Protein AF-A0A5C7P339-F1 (afdb_monomer_lite)

Radius of gyration: 15.23 Å; chains: 1; bounding box: 34×20×48 Å

Sequence (95 aa):
MADTNATITSMAKQLKEGESVSRSKRIPLEELDTKKVSKKLASMRNSMNQIAARAREATGSDFRVESGQFLTYDGTAVVLTCVLTCMEDDGEDDI

Foldseek 3Di:
DPDVLVVVLVVLLVADAFDKDKDKDKDFPVRDDPVCPVVVLVVRQVSVVVSQVSSCVNFVFHKDKDWDWDAPPVNGTIMTMIMIGGNHGPHDPPD

Structure (mmCIF, N/CA/C/O backbone):
data_AF-A0A5C7P339-F1
#
_entry.id   AF-A0A5C7P339-F1
#
loop_
_atom_site.group_PDB
_atom_site.id
_atom_site.type_symbol
_atom_site.label_atom_id
_atom_site.label_alt_id
_atom_site.label_comp_id
_atom_site.label_asym_id
_atom_site.label_entity_id
_atom_site.label_seq_id
_atom_site.pdbx_PDB_ins_code
_atom_site.Cartn_x
_atom_site.Cartn_y
_atom_site.Cartn_z
_atom_site.occupancy
_atom_site.B_iso_or_equiv
_atom_site.auth_seq_id
_atom_site.auth_comp_id
_atom_site.auth_asym_id
_atom_site.auth_atom_id
_atom_site.pdbx_PDB_model_num
ATOM 1 N N . MET A 1 1 ? 11.458 -4.626 14.299 1.00 47.12 1 MET A N 1
ATOM 2 C CA . MET A 1 1 ? 10.708 -3.748 13.366 1.00 47.12 1 MET A CA 1
ATOM 3 C C . MET A 1 1 ? 11.570 -3.208 12.216 1.00 47.12 1 MET A C 1
ATOM 5 O O . MET A 1 1 ? 11.014 -2.559 11.342 1.00 47.12 1 MET A O 1
ATOM 9 N N . ALA A 1 2 ? 12.865 -3.547 12.126 1.00 40.31 2 ALA A N 1
ATOM 10 C CA . ALA A 1 2 ? 13.450 -3.908 10.828 1.00 40.31 2 ALA A CA 1
ATOM 11 C C . ALA A 1 2 ? 12.725 -5.191 10.345 1.00 40.31 2 ALA A C 1
ATOM 13 O O . ALA A 1 2 ? 12.404 -6.020 11.193 1.00 40.31 2 ALA A O 1
ATOM 14 N N . ASP A 1 3 ? 12.321 -5.407 9.095 1.00 64.69 3 ASP A N 1
ATOM 15 C CA . ASP A 1 3 ? 12.713 -4.729 7.860 1.00 64.69 3 ASP A CA 1
ATOM 16 C C . ASP A 1 3 ? 11.543 -4.617 6.853 1.00 64.69 3 ASP A C 1
ATOM 18 O O . ASP A 1 3 ? 11.717 -4.646 5.642 1.00 64.69 3 ASP A O 1
ATOM 22 N N . THR A 1 4 ? 10.299 -4.493 7.339 1.00 76.25 4 THR A N 1
ATOM 23 C CA . THR A 1 4 ? 9.094 -4.477 6.479 1.00 76.25 4 THR A CA 1
ATOM 24 C C . THR A 1 4 ? 9.101 -3.331 5.461 1.00 76.25 4 THR A C 1
ATOM 26 O O . THR A 1 4 ? 8.526 -3.451 4.382 1.00 76.25 4 THR A O 1
ATOM 29 N N . ASN A 1 5 ? 9.740 -2.203 5.791 1.00 81.00 5 ASN A N 1
ATOM 30 C CA . ASN A 1 5 ? 9.935 -1.113 4.836 1.00 81.00 5 ASN A CA 1
ATOM 31 C C . ASN A 1 5 ? 10.920 -1.507 3.729 1.00 81.00 5 ASN A C 1
ATOM 33 O O . ASN A 1 5 ? 10.627 -1.225 2.570 1.00 81.00 5 ASN A O 1
ATOM 37 N N . ALA A 1 6 ? 12.049 -2.151 4.048 1.00 82.88 6 ALA A N 1
ATOM 38 C CA . ALA A 1 6 ? 12.995 -2.568 3.017 1.00 82.88 6 ALA A CA 1
ATOM 39 C C . ALA A 1 6 ? 12.440 -3.716 2.176 1.00 82.88 6 ALA A C 1
ATOM 41 O O . ALA A 1 6 ? 12.574 -3.663 0.961 1.00 82.88 6 ALA A O 1
ATOM 42 N N . THR A 1 7 ? 11.728 -4.679 2.775 1.00 88.31 7 THR A N 1
ATOM 43 C CA . THR A 1 7 ? 11.045 -5.742 2.022 1.00 88.31 7 THR A CA 1
ATOM 44 C C . THR A 1 7 ? 10.058 -5.153 1.018 1.00 88.31 7 THR A C 1
ATOM 46 O O . THR A 1 7 ? 10.138 -5.467 -0.163 1.00 88.31 7 THR A O 1
ATOM 49 N N . ILE A 1 8 ? 9.179 -4.237 1.444 1.00 88.81 8 ILE A N 1
ATOM 50 C CA . ILE A 1 8 ? 8.215 -3.607 0.525 1.00 88.81 8 ILE A CA 1
ATOM 51 C C . ILE A 1 8 ? 8.924 -2.722 -0.504 1.00 88.81 8 ILE A C 1
ATOM 53 O O . ILE A 1 8 ? 8.491 -2.674 -1.646 1.00 88.81 8 ILE A O 1
ATOM 57 N N . THR A 1 9 ? 10.032 -2.069 -0.144 1.00 90.62 9 THR A N 1
ATOM 58 C CA . THR A 1 9 ? 10.844 -1.323 -1.120 1.00 90.62 9 THR A CA 1
ATOM 59 C C . THR A 1 9 ? 11.445 -2.253 -2.171 1.00 90.62 9 THR A C 1
ATOM 61 O O . THR A 1 9 ? 11.420 -1.926 -3.350 1.00 90.62 9 THR A O 1
ATOM 64 N N . SER A 1 10 ? 11.958 -3.415 -1.764 1.00 92.31 10 SER A N 1
ATOM 65 C CA . SER A 1 10 ? 12.484 -4.426 -2.683 1.00 92.31 10 SER A CA 1
ATOM 66 C C . SER A 1 10 ? 11.397 -4.961 -3.609 1.00 92.31 10 SER A C 1
ATOM 68 O O . SER A 1 10 ? 11.640 -5.078 -4.801 1.00 92.31 10 SER A O 1
ATOM 70 N N . MET A 1 11 ? 10.205 -5.248 -3.075 1.00 93.62 11 MET A N 1
ATOM 71 C CA . MET A 1 11 ? 9.061 -5.685 -3.878 1.00 93.62 11 MET A CA 1
ATOM 72 C C . MET A 1 11 ? 8.612 -4.593 -4.852 1.00 93.62 11 MET A C 1
ATOM 74 O O . MET A 1 11 ? 8.379 -4.888 -6.012 1.00 93.62 11 MET A O 1
ATOM 78 N N . ALA A 1 12 ? 8.539 -3.333 -4.407 1.00 93.19 12 ALA A N 1
ATOM 79 C CA . ALA A 1 12 ? 8.109 -2.210 -5.242 1.00 93.19 12 ALA A CA 1
ATOM 80 C C . ALA A 1 12 ? 9.011 -2.002 -6.468 1.00 93.19 12 ALA A C 1
ATOM 82 O O . ALA A 1 12 ? 8.515 -1.662 -7.531 1.00 93.19 12 ALA A O 1
ATOM 83 N N . LYS A 1 13 ? 10.320 -2.249 -6.332 1.00 92.75 13 LYS A N 1
ATOM 84 C CA . LYS A 1 13 ? 11.290 -2.170 -7.438 1.00 92.75 13 LYS A CA 1
ATOM 85 C C . LYS A 1 13 ? 11.168 -3.300 -8.463 1.00 92.75 13 LYS A C 1
ATOM 87 O O . LYS A 1 13 ? 11.812 -3.231 -9.497 1.00 92.75 13 LYS A O 1
ATOM 92 N N . GLN A 1 14 ? 10.439 -4.360 -8.132 1.00 93.56 14 GLN A N 1
ATOM 93 C CA . GLN A 1 14 ? 10.238 -5.526 -8.994 1.00 93.56 14 GLN A CA 1
ATOM 94 C C . GLN A 1 14 ? 8.849 -5.532 -9.641 1.00 93.56 14 GLN A C 1
ATOM 96 O O . GLN A 1 14 ? 8.541 -6.474 -10.364 1.00 93.56 14 GLN A O 1
ATOM 101 N N . LEU A 1 15 ? 8.006 -4.537 -9.339 1.00 93.94 15 LEU A N 1
ATOM 102 C CA . LEU A 1 15 ? 6.663 -4.447 -9.901 1.00 93.94 15 LEU A CA 1
ATOM 103 C C . LEU A 1 15 ? 6.737 -4.056 -11.371 1.00 93.94 15 LEU A C 1
ATOM 105 O O . LEU A 1 15 ? 7.335 -3.034 -11.700 1.00 93.94 15 LEU A O 1
ATOM 109 N N . LYS A 1 16 ? 6.047 -4.823 -12.206 1.00 93.81 16 LYS A N 1
ATOM 110 C CA . LYS A 1 16 ? 5.747 -4.466 -13.595 1.00 93.81 16 LYS A CA 1
ATOM 111 C C . LYS A 1 16 ? 4.491 -3.608 -13.681 1.00 93.81 16 LYS A C 1
ATOM 113 O O . LYS A 1 16 ? 3.740 -3.505 -12.708 1.00 93.81 16 LYS A O 1
ATOM 118 N N . GLU A 1 17 ? 4.234 -3.030 -14.851 1.00 94.81 17 GLU A N 1
ATOM 119 C CA . GLU A 1 17 ? 3.021 -2.250 -15.116 1.00 94.81 17 GLU A CA 1
ATOM 120 C C . GLU A 1 17 ? 1.748 -2.986 -14.648 1.00 94.81 17 GLU A C 1
ATOM 122 O O . GLU A 1 17 ? 1.530 -4.166 -14.929 1.00 94.81 17 GLU A O 1
ATOM 127 N N . GLY A 1 18 ? 0.909 -2.288 -13.880 1.00 94.25 18 GLY A N 1
ATOM 128 C CA . GLY A 1 18 ? -0.332 -2.811 -13.309 1.00 94.25 18 GLY A CA 1
ATOM 129 C C . GLY A 1 18 ? -0.150 -3.680 -12.058 1.00 94.25 18 GLY A C 1
ATOM 130 O O . GLY A 1 18 ? -1.115 -3.893 -11.314 1.00 94.25 18 GLY A O 1
ATOM 131 N N . GLU A 1 19 ? 1.063 -4.146 -11.756 1.00 96.88 19 GLU A N 1
ATOM 132 C CA . GLU A 1 19 ? 1.331 -4.898 -10.535 1.00 96.88 19 GLU A CA 1
ATOM 133 C C . GLU A 1 19 ? 1.351 -3.985 -9.311 1.00 96.88 19 GLU A C 1
ATOM 135 O O . GLU A 1 19 ? 1.668 -2.793 -9.360 1.00 96.88 19 GLU A O 1
ATOM 140 N N . SER A 1 20 ? 0.975 -4.559 -8.168 1.00 96.94 20 SER A N 1
ATOM 141 C CA . SER A 1 20 ? 0.815 -3.804 -6.933 1.00 96.94 20 SER A CA 1
ATOM 142 C C . SER A 1 20 ? 1.391 -4.524 -5.726 1.00 96.94 20 SER A C 1
ATOM 144 O O . SER A 1 20 ? 1.219 -5.728 -5.547 1.00 96.94 20 SER A O 1
ATOM 146 N N . VAL A 1 21 ? 1.973 -3.747 -4.816 1.00 96.38 21 VAL A N 1
ATOM 147 C CA . VAL A 1 21 ? 2.269 -4.180 -3.449 1.00 96.38 21 VAL A CA 1
ATOM 148 C C . VAL A 1 21 ? 1.388 -3.403 -2.484 1.00 96.38 21 VAL A C 1
ATOM 150 O O . VAL A 1 21 ? 1.154 -2.205 -2.641 1.00 96.38 21 VAL A O 1
ATOM 153 N N . SER A 1 22 ? 0.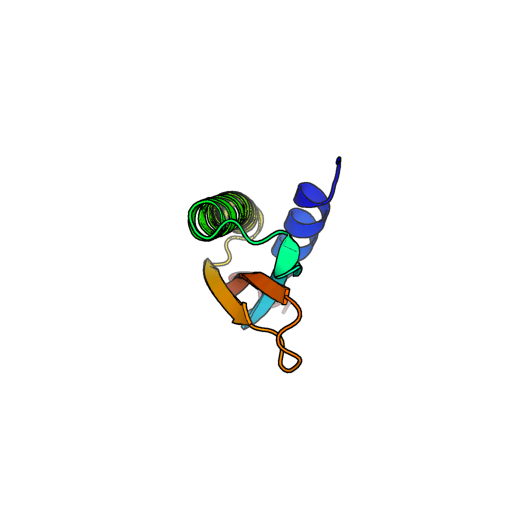885 -4.076 -1.454 1.00 94.94 22 SER A N 1
ATOM 154 C CA . SER A 1 22 ? 0.049 -3.427 -0.450 1.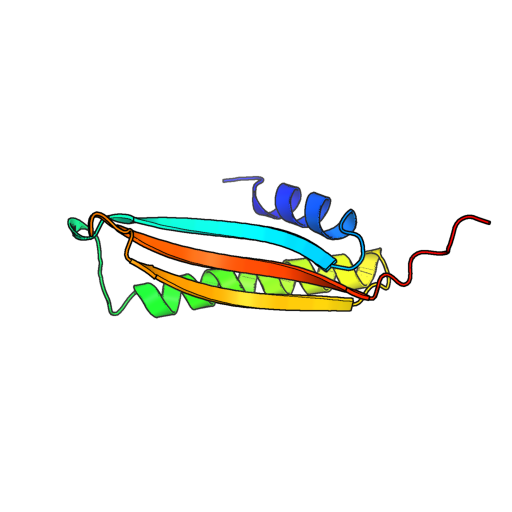00 94.94 22 SER A CA 1
ATOM 155 C C . SER A 1 22 ? 0.584 -3.622 0.958 1.00 94.94 22 SER A C 1
ATOM 157 O O . SER A 1 22 ? 1.237 -4.609 1.297 1.00 94.94 22 SER A O 1
ATOM 159 N N . ARG A 1 23 ? 0.284 -2.642 1.806 1.00 94.06 23 ARG A N 1
ATOM 160 C CA . ARG A 1 23 ? 0.443 -2.733 3.251 1.00 94.06 23 ARG A CA 1
ATOM 161 C C . ARG A 1 23 ? -0.919 -2.586 3.891 1.00 94.06 23 ARG A C 1
ATOM 163 O O . ARG A 1 23 ? -1.542 -1.530 3.782 1.00 94.06 23 ARG A O 1
ATOM 170 N N . SER A 1 24 ? -1.305 -3.606 4.643 1.00 94.69 24 SER A N 1
ATOM 171 C CA . SER A 1 24 ? -2.557 -3.613 5.387 1.00 94.69 24 SER A CA 1
ATOM 172 C C . SER A 1 24 ? -2.313 -3.684 6.888 1.00 94.69 24 SER A C 1
ATOM 174 O O . SER A 1 24 ? -1.349 -4.292 7.356 1.00 94.69 24 SER A O 1
ATOM 176 N N . LYS A 1 25 ? -3.190 -3.044 7.659 1.00 94.25 25 LYS A N 1
ATOM 177 C CA . LYS A 1 25 ? -3.197 -3.103 9.116 1.00 94.25 25 LYS A CA 1
ATOM 178 C C . LYS A 1 25 ? -4.611 -3.325 9.620 1.00 94.25 25 LYS A C 1
ATOM 180 O O . LYS A 1 25 ? -5.486 -2.492 9.405 1.00 94.25 25 LYS A O 1
ATOM 185 N N . ARG A 1 26 ? -4.799 -4.429 10.337 1.00 94.62 26 ARG A N 1
ATOM 186 C CA . ARG A 1 26 ? -6.037 -4.738 11.052 1.00 94.62 26 ARG A CA 1
ATOM 187 C C . ARG A 1 26 ? -6.072 -3.988 12.384 1.00 94.62 26 ARG A C 1
ATOM 189 O O . ARG A 1 26 ? -5.064 -3.941 13.091 1.00 94.62 26 ARG A O 1
ATOM 196 N N . ILE A 1 27 ? -7.219 -3.401 12.706 1.00 94.62 27 ILE A N 1
ATOM 197 C CA . ILE A 1 27 ? -7.520 -2.771 13.993 1.00 94.62 27 ILE A CA 1
ATOM 198 C C . ILE A 1 27 ? -8.825 -3.400 14.497 1.00 94.62 27 ILE A C 1
ATOM 200 O O . ILE A 1 27 ? -9.865 -3.152 13.882 1.00 94.62 27 ILE A O 1
ATOM 204 N N . PRO A 1 28 ? -8.789 -4.234 15.553 1.00 95.00 28 PRO A N 1
ATOM 205 C CA . PRO A 1 28 ? -10.003 -4.736 16.196 1.00 95.00 28 PRO A CA 1
ATOM 206 C C . PRO A 1 28 ? -10.942 -3.583 16.571 1.00 95.00 28 PRO A C 1
ATOM 208 O O . PRO A 1 28 ? -10.468 -2.527 16.994 1.00 95.00 28 PRO A O 1
ATOM 211 N N . LEU A 1 29 ? -12.261 -3.757 16.420 1.00 90.94 29 LEU A N 1
ATOM 212 C CA . LEU A 1 29 ? -13.217 -2.686 16.741 1.00 90.94 29 LEU A CA 1
ATOM 213 C C . LEU A 1 29 ? -13.151 -2.248 18.208 1.00 90.94 29 LEU A C 1
ATOM 215 O O . LEU A 1 29 ? -13.300 -1.065 18.495 1.00 90.94 29 LEU A O 1
ATOM 219 N N . GLU A 1 30 ? -12.876 -3.178 19.120 1.00 91.75 30 GLU A N 1
ATOM 220 C CA . GLU A 1 30 ? -12.695 -2.897 20.550 1.00 91.75 30 GLU A CA 1
ATOM 221 C C . GLU A 1 30 ? -11.495 -1.976 20.843 1.00 91.75 30 GLU A C 1
ATOM 223 O O . GLU A 1 30 ? -11.484 -1.263 21.842 1.00 91.75 30 GLU A O 1
ATOM 228 N N . GLU A 1 31 ? -10.512 -1.926 19.938 1.00 89.50 31 GLU A N 1
ATOM 229 C CA . GLU A 1 31 ? -9.328 -1.063 20.019 1.00 89.50 31 GLU A CA 1
ATOM 230 C C . GLU A 1 31 ? -9.458 0.205 19.152 1.00 89.50 31 GLU A C 1
ATOM 232 O O . GLU A 1 31 ? -8.499 0.977 18.997 1.00 89.50 31 GLU A O 1
ATOM 237 N N . LEU A 1 32 ? -10.618 0.418 18.520 1.00 87.56 32 LEU A N 1
ATOM 238 C CA . LEU A 1 32 ? -10.799 1.464 17.523 1.00 87.56 32 LEU A CA 1
ATOM 239 C C . LEU A 1 32 ? -10.927 2.846 18.171 1.00 87.56 32 LEU A C 1
ATOM 241 O O . LEU A 1 32 ? -11.991 3.272 18.610 1.00 87.56 32 LEU A O 1
ATOM 245 N N . ASP A 1 33 ? -9.844 3.614 18.114 1.00 88.31 33 ASP A N 1
ATOM 246 C CA . ASP A 1 33 ? -9.882 5.057 18.349 1.00 88.31 33 ASP A CA 1
ATOM 247 C C . ASP A 1 33 ? -10.067 5.790 17.014 1.00 88.31 33 ASP A C 1
ATOM 249 O O . ASP A 1 33 ? -9.103 6.019 16.274 1.00 88.31 33 ASP A O 1
ATOM 253 N N . THR A 1 34 ? -11.311 6.165 16.703 1.00 78.00 34 THR A N 1
ATOM 254 C CA . THR A 1 34 ? -11.704 6.804 15.432 1.00 78.00 34 THR A CA 1
ATOM 255 C C . THR A 1 34 ? -10.900 8.065 15.110 1.00 78.00 34 THR A C 1
ATOM 257 O O . THR A 1 34 ? -10.611 8.318 13.940 1.00 78.00 34 THR A O 1
ATOM 260 N N . LYS A 1 35 ? -10.433 8.815 16.119 1.00 81.31 35 LYS A N 1
ATOM 261 C CA . LYS A 1 35 ? -9.576 9.998 15.915 1.00 81.31 35 LYS A CA 1
ATOM 262 C C . LYS A 1 35 ? -8.169 9.621 15.447 1.00 81.31 35 LYS A C 1
ATOM 264 O O . LYS A 1 35 ? -7.500 10.409 14.778 1.00 81.31 35 LYS A O 1
ATOM 269 N N . LYS A 1 36 ? -7.697 8.420 15.788 1.00 86.06 36 LYS A N 1
ATOM 270 C CA . LYS A 1 36 ? -6.367 7.917 15.414 1.00 86.06 36 LYS A CA 1
ATOM 271 C C . LYS A 1 36 ? -6.364 7.134 14.108 1.00 86.06 36 LYS A C 1
ATOM 273 O O . LYS A 1 36 ? -5.302 7.042 13.496 1.00 86.06 36 LYS A O 1
ATOM 278 N N . VAL A 1 37 ? -7.504 6.602 13.666 1.00 88.62 37 VAL A N 1
ATOM 279 C CA . VAL A 1 37 ? -7.610 5.809 12.429 1.00 88.62 37 VAL A CA 1
ATOM 280 C C . VAL A 1 37 ? -7.102 6.596 11.221 1.00 88.62 37 VAL A C 1
ATOM 282 O O . VAL A 1 37 ? -6.147 6.165 10.574 1.00 88.62 37 VAL A O 1
ATOM 285 N N . SER A 1 38 ? -7.643 7.795 10.983 1.00 87.94 38 SER A N 1
ATOM 286 C CA . SER A 1 38 ? -7.236 8.644 9.855 1.00 87.94 38 SER A CA 1
ATOM 287 C C . SER A 1 38 ? -5.758 9.030 9.926 1.00 87.94 38 SER A C 1
ATOM 289 O O . SER A 1 38 ? -5.051 8.990 8.921 1.00 87.94 38 SER A O 1
ATOM 291 N N . LYS A 1 39 ? -5.244 9.326 11.130 1.00 92.06 39 LYS A N 1
ATOM 292 C CA . LYS A 1 39 ? -3.817 9.626 11.347 1.00 92.06 39 LYS A CA 1
ATOM 293 C C . LYS A 1 39 ? -2.926 8.424 11.017 1.00 92.06 39 LYS A C 1
ATOM 295 O O . LYS A 1 39 ? -1.836 8.585 10.472 1.00 92.06 39 LYS A O 1
ATOM 300 N N . LYS A 1 40 ? -3.383 7.215 11.340 1.00 92.88 40 LYS A N 1
ATOM 301 C CA . LYS A 1 40 ? -2.661 5.965 11.089 1.00 92.88 40 LYS A CA 1
ATOM 302 C C . LYS A 1 40 ? -2.649 5.621 9.604 1.00 92.88 40 LYS A C 1
ATOM 304 O O . LYS A 1 40 ? -1.583 5.297 9.087 1.00 92.88 40 LYS A O 1
ATOM 309 N N . LEU A 1 41 ? -3.779 5.785 8.915 1.00 93.56 41 LEU A N 1
ATOM 310 C CA . LEU A 1 41 ? -3.859 5.637 7.461 1.00 93.56 41 LEU A CA 1
ATOM 311 C C . LEU A 1 41 ? -2.959 6.659 6.749 1.00 93.56 41 LEU A C 1
ATOM 313 O O . LEU A 1 41 ? -2.185 6.284 5.873 1.00 93.56 41 LEU A O 1
ATOM 317 N N . ALA A 1 42 ? -2.971 7.924 7.182 1.00 93.44 42 ALA A N 1
ATOM 318 C CA . ALA A 1 42 ? -2.083 8.957 6.646 1.00 93.44 42 ALA A CA 1
ATOM 319 C C . ALA A 1 42 ? -0.597 8.614 6.854 1.00 93.44 42 ALA A C 1
ATOM 321 O O . ALA A 1 42 ? 0.210 8.752 5.938 1.00 93.44 42 ALA A O 1
ATOM 322 N N . SER A 1 43 ? -0.225 8.105 8.033 1.00 94.31 43 SER A N 1
ATOM 323 C CA . SER A 1 43 ? 1.142 7.642 8.301 1.00 94.31 43 SER A CA 1
ATOM 324 C C . SER A 1 43 ? 1.551 6.472 7.397 1.00 94.31 43 SER A C 1
ATOM 326 O O . SER A 1 43 ? 2.668 6.467 6.878 1.00 94.31 43 SER A O 1
ATOM 328 N N . MET A 1 44 ? 0.649 5.513 7.160 1.00 94.94 44 MET A N 1
ATOM 329 C CA . MET A 1 44 ? 0.883 4.409 6.224 1.00 94.94 44 MET A CA 1
ATOM 330 C C . MET A 1 44 ? 1.066 4.915 4.789 1.00 94.94 44 MET A C 1
ATOM 332 O O . MET A 1 44 ? 2.034 4.525 4.136 1.00 94.94 44 MET A O 1
ATOM 336 N N . ARG A 1 45 ? 0.203 5.833 4.332 1.00 96.00 45 ARG A N 1
ATOM 337 C CA . ARG A 1 45 ? 0.290 6.462 3.006 1.00 96.00 45 ARG A CA 1
ATOM 338 C C . ARG A 1 45 ? 1.609 7.213 2.830 1.00 96.00 45 ARG A C 1
ATOM 340 O O . ARG A 1 45 ? 2.281 7.018 1.827 1.00 96.00 45 ARG A O 1
ATOM 347 N N . ASN A 1 46 ? 2.026 8.003 3.819 1.00 95.81 46 ASN A N 1
ATOM 348 C CA . ASN A 1 46 ? 3.295 8.737 3.774 1.00 95.81 46 ASN A CA 1
ATOM 349 C C . ASN A 1 46 ? 4.502 7.799 3.684 1.00 95.81 46 ASN A C 1
ATOM 351 O O . ASN A 1 46 ? 5.413 8.043 2.897 1.00 95.81 46 ASN A O 1
ATOM 355 N N . SER A 1 47 ? 4.493 6.701 4.446 1.00 94.50 47 SER A N 1
ATOM 356 C CA . SER A 1 47 ? 5.532 5.674 4.337 1.00 94.50 47 SER A CA 1
ATOM 357 C C . SER A 1 47 ? 5.554 5.042 2.946 1.00 94.50 47 SER A C 1
ATOM 359 O O . SER A 1 47 ? 6.635 4.772 2.437 1.00 94.50 47 SER A O 1
ATOM 361 N N . MET A 1 48 ? 4.392 4.803 2.336 1.00 95.88 48 MET A N 1
ATOM 362 C CA . MET A 1 48 ? 4.307 4.213 1.001 1.00 95.88 48 MET A CA 1
ATOM 363 C C . MET A 1 48 ? 4.734 5.197 -0.097 1.00 95.88 48 MET A C 1
ATOM 365 O O . MET A 1 48 ? 5.425 4.799 -1.024 1.00 95.88 48 MET A O 1
ATOM 369 N N . ASN A 1 49 ? 4.438 6.492 0.049 1.00 96.50 49 ASN A N 1
ATOM 370 C CA . ASN A 1 49 ? 4.946 7.539 -0.845 1.00 96.50 49 ASN A CA 1
ATOM 371 C C . ASN A 1 49 ? 6.480 7.599 -0.853 1.00 96.50 49 ASN A C 1
ATOM 373 O O . ASN A 1 49 ? 7.083 7.756 -1.908 1.00 96.50 49 ASN A O 1
ATOM 377 N N . GLN A 1 50 ? 7.126 7.443 0.308 1.00 95.75 50 GLN A N 1
ATOM 378 C CA . GLN A 1 50 ? 8.591 7.376 0.375 1.00 95.75 50 GLN A CA 1
ATOM 379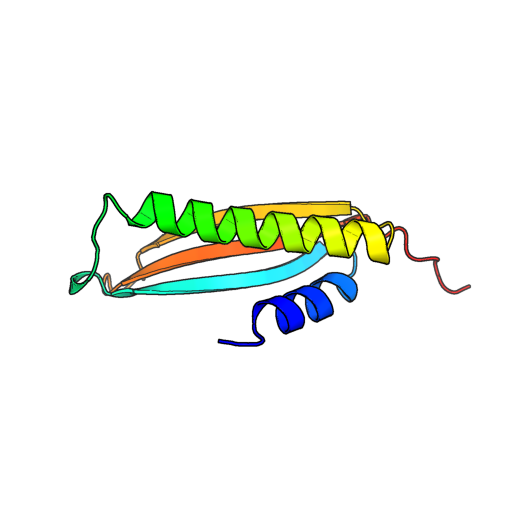 C C . GLN A 1 50 ? 9.147 6.136 -0.335 1.00 95.75 50 GLN A C 1
ATOM 381 O O . GLN A 1 50 ? 10.218 6.202 -0.930 1.00 95.75 50 GLN A O 1
ATOM 386 N N . ILE A 1 51 ? 8.431 5.010 -0.277 1.00 95.25 51 ILE A N 1
ATOM 387 C CA . ILE A 1 51 ? 8.806 3.793 -1.006 1.00 95.25 51 ILE A CA 1
ATOM 388 C C . ILE A 1 51 ? 8.642 4.007 -2.513 1.00 95.25 51 ILE A C 1
ATOM 390 O O . ILE A 1 51 ? 9.568 3.701 -3.255 1.00 95.25 51 ILE A O 1
ATOM 394 N N . ALA A 1 52 ? 7.525 4.595 -2.947 1.00 95.75 52 ALA A N 1
ATOM 395 C CA . ALA A 1 52 ? 7.279 4.937 -4.346 1.00 95.75 52 ALA A CA 1
ATOM 396 C C . ALA A 1 52 ? 8.361 5.866 -4.908 1.00 95.75 52 ALA A C 1
ATOM 398 O O . ALA A 1 52 ? 8.862 5.613 -5.994 1.00 95.75 52 ALA A O 1
ATOM 399 N N . ALA A 1 53 ? 8.779 6.891 -4.155 1.00 95.38 53 ALA A N 1
ATOM 400 C CA . ALA A 1 53 ? 9.869 7.778 -4.567 1.00 95.38 53 ALA A CA 1
ATOM 401 C C . ALA A 1 53 ? 11.184 7.011 -4.797 1.00 95.38 53 ALA A C 1
ATOM 403 O O . ALA A 1 53 ? 11.808 7.161 -5.840 1.00 95.38 53 ALA A O 1
ATOM 404 N N . ARG A 1 54 ? 11.557 6.119 -3.869 1.00 94.38 54 ARG A N 1
ATOM 405 C CA . ARG A 1 54 ? 12.763 5.278 -3.995 1.00 94.38 54 ARG A CA 1
ATOM 406 C C . ARG A 1 54 ? 12.669 4.237 -5.111 1.00 94.38 54 ARG A C 1
ATOM 408 O O . ARG A 1 54 ? 13.702 3.802 -5.611 1.00 94.38 54 ARG A O 1
ATOM 415 N N . ALA A 1 55 ? 11.464 3.765 -5.427 1.00 93.25 55 ALA A N 1
ATOM 416 C CA . ALA A 1 55 ? 11.231 2.852 -6.541 1.00 93.25 55 ALA A CA 1
ATOM 417 C C . ALA A 1 55 ? 11.363 3.600 -7.875 1.00 93.25 55 ALA A C 1
ATOM 419 O O . ALA A 1 55 ? 12.160 3.165 -8.701 1.00 93.25 55 ALA A O 1
ATOM 420 N N . ARG A 1 56 ? 10.716 4.772 -8.016 1.00 94.06 56 ARG A N 1
ATOM 421 C CA . ARG A 1 56 ? 10.880 5.702 -9.155 1.00 94.06 56 ARG A CA 1
ATOM 422 C C . ARG A 1 56 ? 12.355 5.985 -9.432 1.00 94.06 56 ARG A C 1
ATOM 424 O O . ARG A 1 56 ? 12.829 5.757 -10.533 1.00 94.06 56 ARG A O 1
ATOM 431 N N . GLU A 1 57 ? 13.104 6.403 -8.409 1.00 93.31 57 GLU A N 1
ATOM 432 C CA . GLU A 1 57 ? 14.541 6.705 -8.528 1.00 93.31 57 GLU A CA 1
ATOM 433 C C . GLU A 1 57 ? 15.389 5.510 -8.993 1.00 93.31 57 GLU A C 1
ATOM 435 O O . GLU A 1 57 ? 16.445 5.706 -9.585 1.00 93.31 57 GLU A O 1
ATOM 440 N N . ALA A 1 58 ? 14.965 4.278 -8.697 1.00 91.44 58 ALA A N 1
ATOM 441 C CA . ALA A 1 58 ? 15.733 3.073 -8.999 1.00 91.44 58 ALA A CA 1
ATOM 442 C C . ALA A 1 58 ? 15.353 2.402 -10.326 1.00 91.44 58 ALA A C 1
ATOM 444 O O . ALA A 1 58 ? 16.165 1.645 -10.848 1.00 91.44 58 ALA A O 1
ATOM 445 N N . THR A 1 59 ? 14.132 2.619 -10.815 1.00 91.06 59 THR A N 1
ATOM 446 C CA . THR A 1 59 ? 13.555 1.890 -11.961 1.00 91.06 59 THR A CA 1
ATOM 447 C C . THR A 1 59 ? 13.242 2.792 -13.150 1.00 91.06 59 THR A C 1
ATOM 449 O O . THR A 1 59 ? 13.189 2.300 -14.265 1.00 91.06 59 THR A O 1
ATOM 452 N N . GLY A 1 60 ? 13.055 4.101 -12.942 1.00 90.81 60 GLY A N 1
ATOM 453 C CA . GLY A 1 60 ? 12.522 5.009 -13.965 1.00 90.81 60 GLY A CA 1
ATOM 454 C C . GLY A 1 60 ? 10.991 4.986 -14.059 1.00 90.81 60 GLY A C 1
ATOM 455 O O . GLY A 1 60 ? 10.400 6.018 -14.345 1.00 90.81 60 GLY A O 1
ATOM 456 N N . SER A 1 61 ? 10.363 3.866 -13.695 1.00 92.25 61 SER A N 1
ATOM 457 C CA . SER A 1 61 ? 8.921 3.603 -13.754 1.00 92.25 61 SER A CA 1
ATOM 458 C C . SER A 1 61 ? 8.075 4.559 -12.896 1.00 92.25 61 SER A C 1
ATOM 460 O O . SER A 1 61 ? 8.505 5.029 -11.832 1.00 92.25 61 SER A O 1
ATOM 462 N N . ASP A 1 62 ? 6.830 4.814 -13.312 1.00 94.44 62 ASP A N 1
ATOM 463 C CA . ASP A 1 62 ? 5.888 5.653 -12.567 1.00 94.44 62 ASP A CA 1
ATOM 464 C C . ASP A 1 62 ? 5.082 4.845 -11.542 1.00 94.44 62 ASP A C 1
ATOM 466 O O . ASP A 1 62 ? 4.625 3.739 -11.808 1.00 94.44 62 ASP A O 1
ATOM 470 N N . PHE A 1 63 ? 4.851 5.405 -10.349 1.00 95.69 63 PHE A N 1
ATOM 471 C CA . PHE A 1 63 ? 4.117 4.714 -9.281 1.00 95.69 63 PHE A CA 1
ATOM 472 C C . PHE A 1 63 ? 3.000 5.566 -8.684 1.00 95.69 6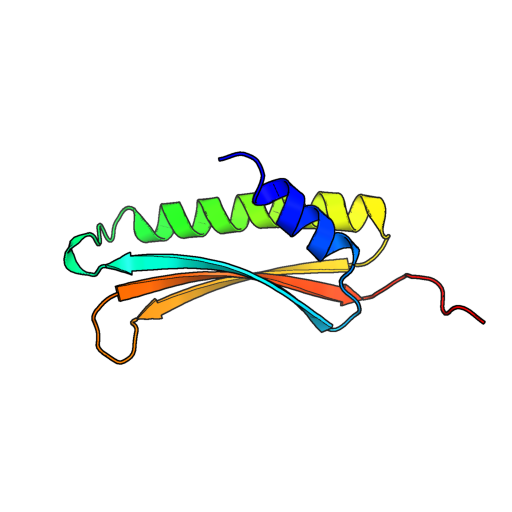3 PHE A C 1
ATOM 474 O O . PHE A 1 63 ? 3.190 6.739 -8.332 1.00 95.69 63 PHE A O 1
ATOM 481 N N . ARG A 1 64 ? 1.848 4.937 -8.436 1.00 96.75 64 ARG A N 1
ATOM 482 C CA . ARG A 1 64 ? 0.694 5.552 -7.774 1.00 96.75 64 ARG A CA 1
ATOM 483 C C . ARG A 1 64 ? 0.438 4.921 -6.415 1.00 96.75 64 ARG A C 1
ATOM 485 O O . ARG A 1 64 ? 0.486 3.706 -6.256 1.00 96.75 64 ARG A O 1
ATOM 492 N N . VAL A 1 65 ? 0.137 5.768 -5.429 1.00 97.56 65 VAL A N 1
ATOM 493 C CA . VAL A 1 65 ? -0.206 5.340 -4.069 1.00 97.56 65 VAL A CA 1
ATOM 494 C C . VAL A 1 65 ? -1.656 5.674 -3.746 1.00 97.56 65 VAL A C 1
ATOM 496 O O . VAL A 1 65 ? -2.070 6.840 -3.698 1.00 97.56 65 VAL A O 1
ATOM 499 N N . GLU A 1 66 ? -2.413 4.635 -3.424 1.00 96.94 66 GLU A N 1
ATOM 500 C CA . GLU A 1 66 ? -3.819 4.707 -3.045 1.00 96.94 66 GLU A CA 1
ATOM 501 C C . GLU A 1 66 ? -4.017 4.165 -1.633 1.00 96.94 66 GLU A C 1
ATOM 503 O O . GLU A 1 66 ? -3.199 3.418 -1.093 1.00 96.94 66 GLU A O 1
ATOM 508 N N . SER A 1 67 ? -5.075 4.613 -0.968 1.00 96.56 67 SER A N 1
ATOM 509 C CA . SER A 1 67 ? -5.318 4.254 0.424 1.00 96.56 67 SER A CA 1
ATOM 510 C C . SER A 1 67 ? -6.801 4.196 0.719 1.00 96.56 67 SER A C 1
ATOM 512 O O . SER A 1 67 ? -7.538 5.093 0.316 1.00 96.56 67 SER A O 1
ATOM 514 N N . GLY A 1 68 ? -7.206 3.192 1.484 1.00 95.19 68 GLY A N 1
ATOM 515 C CA . GLY A 1 68 ? -8.587 2.987 1.883 1.00 95.19 68 GLY A CA 1
ATOM 516 C C . GLY A 1 68 ? -8.693 2.410 3.286 1.00 95.19 68 GLY A C 1
ATOM 517 O O . GLY A 1 68 ? -7.723 1.923 3.872 1.00 95.19 68 GLY A O 1
ATOM 518 N N . GLN A 1 69 ? -9.906 2.476 3.815 1.00 94.38 69 GLN A N 1
ATOM 519 C CA . GLN A 1 69 ? -10.291 1.798 5.039 1.00 94.38 69 GLN A CA 1
ATOM 520 C C . GLN A 1 69 ? -11.618 1.090 4.807 1.00 94.38 69 GLN A C 1
ATOM 522 O O . GLN A 1 69 ? -12.504 1.642 4.155 1.00 94.38 69 GLN A O 1
ATOM 527 N N . PHE A 1 70 ? -11.760 -0.113 5.343 1.00 94.38 70 PHE A N 1
ATOM 528 C CA . PHE A 1 70 ? -12.995 -0.877 5.238 1.00 94.38 70 PHE A CA 1
ATOM 529 C C . PHE A 1 70 ? -13.255 -1.652 6.524 1.00 94.38 70 PHE A C 1
ATOM 531 O O . PHE 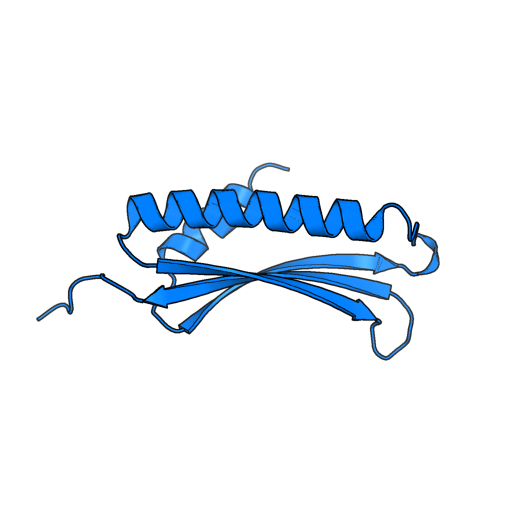A 1 70 ? -12.329 -2.036 7.241 1.00 94.38 70 PHE A O 1
ATOM 538 N N . LEU A 1 71 ? -14.534 -1.847 6.825 1.00 94.69 71 LEU A N 1
ATOM 539 C CA . LEU A 1 71 ? -14.988 -2.719 7.898 1.00 94.69 71 LEU A CA 1
ATOM 540 C C . LEU A 1 71 ? -14.985 -4.162 7.378 1.00 94.69 71 LEU A C 1
ATOM 542 O O . LEU A 1 71 ? -15.400 -4.406 6.243 1.00 94.69 71 LEU A O 1
ATOM 546 N N . THR A 1 72 ? -14.504 -5.112 8.176 1.00 95.69 72 THR A N 1
ATOM 547 C CA . THR A 1 72 ? -14.625 -6.534 7.838 1.00 95.69 72 THR A CA 1
ATOM 548 C C . THR A 1 72 ? -16.097 -6.948 7.801 1.00 95.69 72 THR A C 1
ATOM 550 O O . THR A 1 72 ? -16.930 -6.364 8.489 1.00 95.69 72 THR A O 1
ATOM 553 N N . TYR A 1 73 ? -16.434 -7.955 6.993 1.00 95.25 73 TYR A N 1
ATOM 554 C CA . TYR A 1 73 ? -17.827 -8.386 6.804 1.00 95.25 73 TYR A CA 1
ATOM 555 C C . TYR A 1 73 ? -18.520 -8.794 8.116 1.00 95.25 73 TYR A C 1
ATOM 557 O O . TYR A 1 73 ? -19.686 -8.485 8.334 1.00 95.25 73 TYR A O 1
ATOM 565 N N . ASP A 1 74 ? -17.778 -9.446 9.007 1.00 95.44 74 ASP A N 1
ATOM 566 C CA . ASP A 1 74 ? -18.220 -9.848 10.345 1.00 95.44 74 ASP A CA 1
ATOM 567 C C . ASP A 1 74 ? -18.289 -8.682 11.350 1.00 95.44 74 ASP A C 1
ATOM 569 O O . ASP A 1 74 ? -18.658 -8.880 12.504 1.00 95.44 74 ASP A O 1
ATOM 573 N N . GLY A 1 75 ? -17.901 -7.472 10.940 1.00 91.19 75 GLY A N 1
ATOM 574 C CA . GLY A 1 75 ? -17.889 -6.289 11.787 1.00 91.19 75 GLY A CA 1
ATOM 575 C C . GLY A 1 75 ? -16.877 -6.351 12.929 1.00 91.19 75 GLY A C 1
ATOM 576 O O . GLY A 1 75 ? -17.023 -5.602 13.882 1.00 91.19 75 GLY A O 1
ATOM 577 N N . THR A 1 76 ? -15.863 -7.221 12.889 1.00 95.12 76 THR A N 1
ATOM 578 C CA . THR A 1 76 ? -14.935 -7.380 14.026 1.00 95.12 76 THR A CA 1
ATOM 579 C C . THR A 1 76 ? -13.738 -6.433 13.985 1.00 95.12 76 THR A C 1
ATOM 581 O O . THR A 1 76 ? -13.089 -6.207 15.011 1.00 95.12 76 THR A O 1
ATOM 584 N N . ALA A 1 77 ? -13.410 -5.867 12.821 1.00 95.31 77 ALA A N 1
ATOM 585 C CA . ALA A 1 77 ? -12.254 -4.993 12.669 1.00 95.31 77 ALA A CA 1
ATOM 586 C C . ALA A 1 77 ? -12.399 -3.981 11.532 1.00 95.31 77 ALA A C 1
ATOM 588 O O . ALA A 1 77 ? -13.072 -4.215 10.533 1.00 95.31 77 ALA A O 1
ATOM 589 N N . VAL A 1 78 ? -11.657 -2.881 11.649 1.00 95.06 78 VAL A N 1
ATOM 590 C CA . VAL A 1 78 ? -11.338 -2.003 10.520 1.00 95.06 78 VAL A CA 1
ATOM 591 C C . VAL A 1 78 ? -9.988 -2.421 9.949 1.00 95.06 78 VAL A C 1
ATOM 593 O O . VAL A 1 78 ? -9.006 -2.572 10.681 1.00 95.06 78 VAL A O 1
ATOM 596 N N . VAL A 1 79 ? -9.917 -2.584 8.634 1.00 96.00 79 VAL A N 1
ATOM 597 C CA . VAL A 1 79 ? -8.666 -2.803 7.909 1.00 96.00 79 VAL A CA 1
ATOM 598 C C . VAL A 1 79 ? -8.290 -1.516 7.193 1.00 96.00 79 VAL A C 1
ATOM 600 O O . VAL A 1 79 ? -9.071 -0.954 6.429 1.00 96.00 79 VAL A O 1
ATOM 603 N N . LEU A 1 80 ? -7.083 -1.039 7.474 1.00 95.62 80 LEU A N 1
ATOM 604 C CA . LEU A 1 80 ? -6.449 0.067 6.770 1.00 95.62 80 LEU A CA 1
ATOM 605 C C . LEU A 1 80 ? -5.527 -0.505 5.712 1.00 95.62 80 LEU A C 1
ATOM 607 O O . LEU A 1 80 ? -4.674 -1.319 6.058 1.00 95.62 80 LEU A O 1
ATOM 611 N N . THR A 1 81 ? -5.644 -0.052 4.471 1.00 96.75 81 THR A N 1
ATOM 612 C CA . THR A 1 81 ? -4.816 -0.541 3.367 1.00 96.75 81 THR A CA 1
ATOM 613 C C . THR A 1 81 ? -4.230 0.628 2.593 1.00 96.75 81 THR A C 1
ATOM 615 O O . THR A 1 81 ? -4.926 1.589 2.272 1.00 96.75 81 THR A O 1
ATOM 618 N N . CYS A 1 82 ? -2.939 0.537 2.290 1.00 96.88 82 CYS A N 1
ATOM 619 C CA . CYS A 1 82 ? -2.268 1.374 1.304 1.00 96.88 82 CYS A CA 1
ATOM 620 C C . CYS A 1 82 ? -1.730 0.476 0.196 1.00 96.88 82 CYS A C 1
ATOM 622 O O . CYS A 1 82 ? -1.065 -0.516 0.495 1.00 96.88 82 CYS A O 1
ATOM 624 N N . VAL A 1 83 ? -2.008 0.835 -1.049 1.00 97.19 83 VAL A N 1
ATOM 625 C CA . VAL A 1 83 ? -1.575 0.118 -2.247 1.00 97.19 83 VAL A CA 1
ATOM 626 C C . VAL A 1 83 ? -0.617 1.019 -3.010 1.00 97.19 83 VAL A C 1
ATOM 628 O O . VAL A 1 83 ? -0.856 2.221 -3.114 1.00 97.19 83 VAL A O 1
ATOM 631 N N . LEU A 1 84 ? 0.481 0.443 -3.478 1.00 97.31 84 LEU A N 1
ATOM 632 C CA . LEU A 1 84 ? 1.414 1.046 -4.414 1.00 97.31 84 LEU A CA 1
ATOM 633 C C . LEU A 1 84 ? 1.355 0.218 -5.689 1.00 97.31 84 LEU A C 1
ATOM 635 O O . LEU A 1 84 ? 1.570 -0.991 -5.626 1.00 97.31 84 LEU A O 1
ATOM 639 N N . THR A 1 85 ? 1.072 0.877 -6.803 1.00 97.69 85 THR A N 1
ATOM 640 C CA . THR A 1 85 ? 0.915 0.262 -8.122 1.00 97.69 85 THR A CA 1
ATOM 641 C C . THR A 1 85 ? 1.915 0.892 -9.078 1.00 97.69 85 THR A C 1
ATOM 643 O O . THR A 1 85 ? 2.055 2.119 -9.075 1.00 97.69 85 THR A O 1
ATOM 646 N N . CYS A 1 86 ? 2.620 0.070 -9.853 1.00 96.44 86 CYS A N 1
ATOM 647 C CA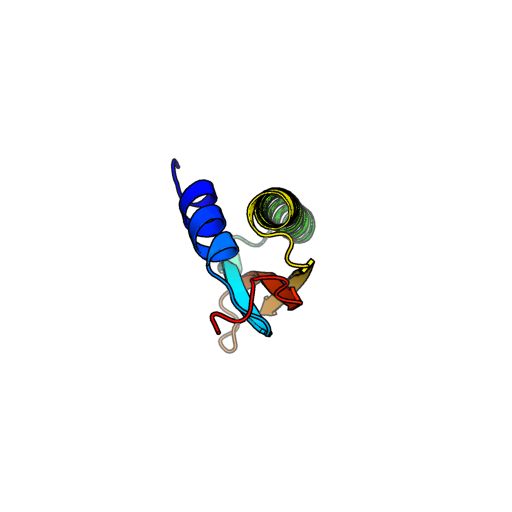 . CYS A 1 86 ? 3.416 0.544 -10.983 1.00 96.44 86 CYS A CA 1
ATOM 648 C C . CYS A 1 86 ? 2.453 0.907 -12.119 1.00 96.44 86 CYS A C 1
ATOM 650 O O . CYS A 1 86 ? 1.631 0.083 -12.517 1.00 96.44 86 CYS A O 1
ATOM 652 N N . MET A 1 87 ? 2.473 2.161 -12.555 1.00 94.25 87 MET A N 1
ATOM 653 C CA . MET A 1 87 ? 1.537 2.697 -13.544 1.00 94.25 87 MET A CA 1
ATOM 654 C C . MET A 1 87 ? 2.080 2.609 -14.962 1.00 94.25 87 MET A C 1
ATOM 656 O O . MET A 1 87 ? 1.296 2.405 -15.877 1.00 94.25 87 MET A O 1
ATOM 660 N N . GLU A 1 88 ? 3.388 2.781 -15.114 1.00 86.69 88 GLU A N 1
ATOM 661 C CA . GLU A 1 88 ? 4.115 2.733 -16.380 1.00 86.69 88 GLU A CA 1
ATOM 662 C C . GLU A 1 88 ? 5.475 2.125 -16.059 1.00 86.69 88 GLU A C 1
ATOM 664 O O . GLU A 1 88 ? 6.137 2.593 -15.127 1.00 86.69 88 GLU A O 1
ATOM 669 N N . ASP A 1 89 ? 5.856 1.067 -16.769 1.00 75.88 89 ASP A N 1
ATOM 670 C CA . ASP A 1 89 ? 7.164 0.440 -16.620 1.00 75.88 89 ASP A CA 1
ATOM 671 C C . ASP A 1 89 ? 8.070 0.906 -17.760 1.00 75.88 89 ASP A C 1
ATOM 673 O O . ASP A 1 89 ? 7.938 0.449 -18.890 1.00 75.88 89 ASP A O 1
ATOM 677 N N . ASP A 1 90 ? 8.975 1.839 -17.456 1.00 66.12 90 ASP A N 1
ATOM 678 C CA . ASP A 1 90 ? 9.984 2.324 -18.410 1.00 66.12 90 ASP A CA 1
ATOM 679 C C . ASP A 1 90 ? 11.154 1.331 -18.563 1.00 66.12 90 ASP A C 1
ATOM 681 O O . ASP A 1 90 ? 12.136 1.618 -19.253 1.00 66.12 90 ASP A O 1
ATOM 685 N N . GLY A 1 91 ? 11.080 0.170 -17.897 1.00 58.06 91 GLY A N 1
ATOM 686 C CA . GLY A 1 91 ? 12.038 -0.913 -18.050 1.00 58.06 91 GLY A CA 1
ATOM 687 C C . GLY A 1 91 ? 12.105 -1.362 -19.505 1.00 58.06 91 GLY A C 1
ATOM 688 O O . GLY A 1 91 ? 11.096 -1.776 -20.068 1.00 58.06 91 GLY A O 1
ATOM 689 N N . GLU A 1 92 ? 13.300 -1.248 -20.093 1.00 51.72 92 GLU A N 1
ATOM 690 C CA . GLU A 1 92 ? 13.616 -1.683 -21.453 1.00 51.72 92 GLU A CA 1
ATOM 691 C C . GLU A 1 92 ? 12.922 -3.017 -21.761 1.00 51.72 92 GLU A C 1
ATOM 693 O O . GLU A 1 92 ? 13.143 -4.014 -21.069 1.00 51.72 92 GLU A O 1
ATOM 698 N N . ASP A 1 93 ? 12.084 -3.031 -22.803 1.00 48.94 93 ASP A N 1
ATOM 699 C CA . ASP A 1 93 ? 11.739 -4.265 -23.497 1.00 48.94 93 ASP A CA 1
ATOM 700 C C . ASP A 1 93 ? 13.069 -4.967 -23.816 1.00 48.94 93 ASP A C 1
ATOM 702 O O . ASP A 1 93 ? 13.833 -4.495 -24.663 1.00 48.94 93 ASP A O 1
ATOM 706 N N . ASP A 1 94 ? 13.378 -6.058 -23.112 1.00 46.69 94 ASP A N 1
ATOM 707 C CA . ASP A 1 94 ? 14.468 -6.961 -23.478 1.00 46.69 94 ASP A CA 1
ATOM 708 C C . ASP A 1 94 ? 14.155 -7.502 -24.892 1.00 46.69 94 ASP A C 1
ATOM 710 O O . ASP A 1 94 ? 13.350 -8.427 -25.053 1.00 46.69 94 ASP A O 1
ATOM 714 N N . ILE A 1 95 ? 14.751 -6.879 -25.918 1.00 41.19 95 ILE A N 1
ATOM 715 C CA . ILE A 1 95 ? 14.798 -7.353 -27.315 1.00 41.19 95 ILE A CA 1
ATOM 716 C C . ILE A 1 95 ? 15.755 -8.543 -27.425 1.00 41.19 95 ILE A C 1
ATOM 718 O O . ILE A 1 95 ? 16.897 -8.438 -26.920 1.00 41.19 95 ILE A O 1
#

Secondary structure (DSSP, 8-state):
--SHHHHHHHHHTTPPTT-EEEEEEEEEGGG--HHHHHHHHHHHHHHHHHHHHHHHHHH--EEEEEEEEEE-TTSSEEEEEEEEEEEE--S----

pLDDT: mean 88.95, std 13.12, range [40.31, 97.69]